Pr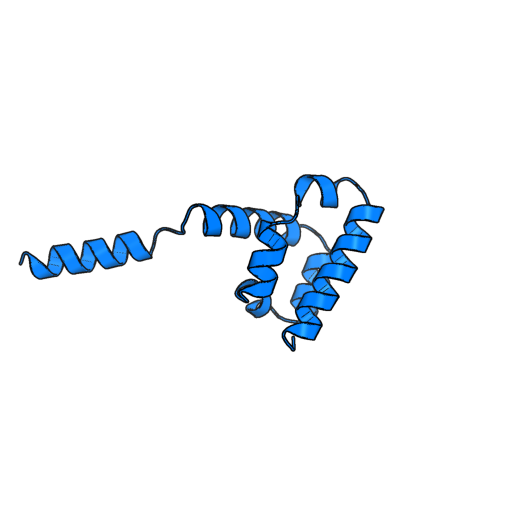otein AF-A0AAX1Q3Q8-F1 (afdb_monomer)

pLDDT: mean 88.91, std 15.41, range [49.53, 98.25]

Foldseek 3Di:
DVVVVVVVVVVVVVPDDDPLRVQLVVLVVVLVVDPVSVVVCVVLPDCCSVDPQLSVLSSPDPSVVCVVDPVSVVVSSVVSVVSCVVVPD

Organism: NCBI:txid135735

Sequence (89 aa):
MANLLFSILEGVLTSVPSRRSKLINTKFKRLKKEKWFQEIVNRYGTIFQANTEVRNFIERTNIEEVLKDPLQTELFQLQLEKVLVKENF

Solvent-accessible surface area (backbone atoms only — not comparable to full-atom values): 5146 Å² total; per-residue (Å²): 115,70,69,60,55,52,54,50,50,52,54,53,59,72,66,53,71,49,74,67,54,50,54,38,52,53,51,50,58,55,46,63,73,37,68,73,47,44,52,50,36,70,72,56,45,71,66,56,74,72,34,67,67,51,42,53,52,56,58,74,49,63,61,76,60,27,77,73,34,71,70,48,37,52,54,48,51,56,51,49,51,54,52,38,53,74,72,71,91

Mean predicted aligned error: 7.22 Å

Radius of gyration: 16.68 Å; Cα contacts (8 Å, |Δi|>4): 41; chains: 1; bounding box: 52×37×24 Å

Structure (mmCIF, N/CA/C/O backbone):
data_AF-A0AAX1Q3Q8-F1
#
_entry.id   AF-A0AAX1Q3Q8-F1
#
loop_
_atom_site.group_PDB
_atom_site.id
_atom_site.type_symbol
_atom_site.label_atom_id
_atom_site.label_alt_id
_atom_site.label_comp_id
_atom_site.label_asym_id
_atom_site.label_entity_id
_atom_site.label_seq_id
_atom_site.pdbx_PDB_ins_code
_atom_site.Cartn_x
_atom_site.Cartn_y
_atom_site.Cartn_z
_atom_site.occupancy
_atom_site.B_iso_or_equiv
_atom_site.auth_seq_id
_atom_site.auth_comp_id
_atom_site.auth_asym_id
_atom_site.auth_atom_id
_atom_site.pdbx_PDB_model_num
ATOM 1 N N . MET A 1 1 ? 34.986 22.305 -13.636 1.00 49.53 1 MET A N 1
ATOM 2 C CA . MET A 1 1 ? 34.125 22.476 -12.440 1.00 49.53 1 MET A CA 1
ATOM 3 C C . MET A 1 1 ? 32.626 22.558 -12.743 1.00 49.53 1 MET A C 1
ATOM 5 O O . MET A 1 1 ? 31.877 21.936 -12.006 1.00 49.53 1 MET A O 1
ATOM 9 N N . ALA A 1 2 ? 32.165 23.256 -13.794 1.00 55.09 2 ALA A N 1
ATOM 10 C CA . ALA A 1 2 ? 30.728 23.387 -14.104 1.00 55.09 2 ALA A CA 1
ATOM 11 C C . ALA A 1 2 ? 29.996 22.046 -14.344 1.00 55.09 2 ALA A C 1
ATOM 13 O O . ALA A 1 2 ? 28.901 21.854 -13.827 1.00 55.09 2 ALA A O 1
ATOM 14 N N . ASN A 1 3 ? 30.630 21.085 -15.030 1.00 54.50 3 ASN A N 1
ATOM 15 C CA . ASN A 1 3 ? 30.027 19.766 -15.290 1.00 54.50 3 ASN A CA 1
ATOM 16 C C . ASN A 1 3 ? 29.711 18.984 -14.005 1.00 54.50 3 ASN A C 1
ATOM 18 O O . ASN A 1 3 ? 28.707 18.289 -13.945 1.00 54.50 3 ASN A O 1
ATOM 22 N N . LEU A 1 4 ? 30.527 19.137 -12.955 1.00 55.06 4 LEU A N 1
ATOM 23 C CA . LEU A 1 4 ? 30.349 18.409 -11.696 1.00 55.06 4 LEU A CA 1
ATOM 24 C C . LEU A 1 4 ? 29.133 18.930 -10.909 1.00 55.06 4 LEU A C 1
ATOM 26 O O . LEU A 1 4 ? 28.407 18.151 -10.301 1.00 55.06 4 LEU A O 1
ATOM 30 N N . LEU A 1 5 ? 28.875 20.243 -10.972 1.00 55.88 5 LEU A N 1
ATOM 31 C CA . LEU A 1 5 ? 27.698 20.872 -10.364 1.00 55.88 5 LEU A CA 1
ATOM 32 C C . LEU A 1 5 ? 26.403 20.480 -11.086 1.00 55.88 5 LEU A C 1
ATOM 34 O O . LEU A 1 5 ? 25.408 20.202 -10.421 1.00 55.88 5 LEU A O 1
ATOM 38 N N . PHE A 1 6 ? 26.425 20.398 -12.420 1.00 55.41 6 PHE A N 1
ATOM 39 C CA . PHE A 1 6 ? 25.284 19.916 -13.205 1.00 55.41 6 PHE A CA 1
ATOM 40 C C . PHE A 1 6 ? 24.954 18.45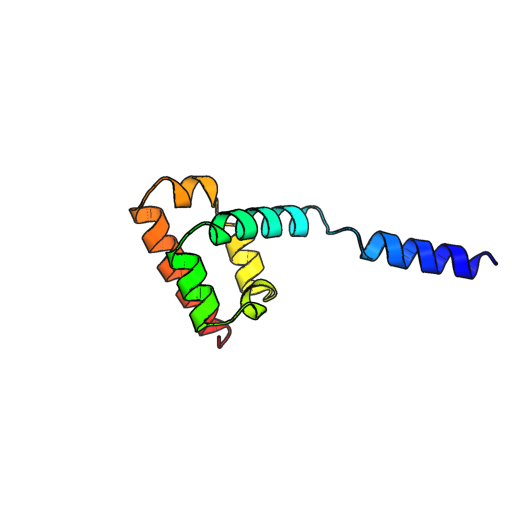0 -12.898 1.00 55.41 6 PHE A C 1
ATOM 42 O O . PHE A 1 6 ? 23.796 18.137 -12.638 1.00 55.41 6 PHE A O 1
ATOM 49 N N . SER A 1 7 ? 25.959 17.571 -12.818 1.00 59.81 7 SER A N 1
ATOM 50 C CA . SER A 1 7 ? 25.748 16.157 -12.473 1.00 59.81 7 SER A CA 1
ATOM 51 C C . SER A 1 7 ? 25.208 15.956 -11.050 1.00 59.81 7 SER A C 1
ATOM 53 O O . SER A 1 7 ? 24.371 15.085 -10.823 1.00 59.81 7 SER A O 1
ATOM 55 N N . ILE A 1 8 ? 25.636 16.778 -10.083 1.00 59.56 8 ILE A N 1
ATOM 56 C CA . ILE A 1 8 ? 25.091 16.746 -8.715 1.00 59.56 8 ILE A CA 1
ATOM 57 C C . ILE A 1 8 ? 23.640 17.246 -8.701 1.00 59.56 8 ILE A C 1
ATOM 59 O O . ILE A 1 8 ? 22.793 16.639 -8.050 1.00 59.56 8 ILE A O 1
ATOM 63 N N . LEU A 1 9 ? 23.323 18.310 -9.444 1.00 56.59 9 LEU A N 1
ATOM 64 C CA . LEU A 1 9 ? 21.956 18.828 -9.564 1.00 56.59 9 LEU A CA 1
ATOM 65 C C . LEU A 1 9 ? 21.006 17.827 -10.235 1.00 56.59 9 LEU A C 1
ATOM 67 O O . LEU A 1 9 ? 19.890 17.645 -9.750 1.00 56.59 9 LEU A O 1
ATOM 71 N N . GLU A 1 10 ? 21.439 17.122 -11.281 1.00 54.19 10 GLU A N 1
ATOM 72 C CA . GLU A 1 10 ? 20.660 16.032 -11.886 1.00 54.19 10 GLU A CA 1
A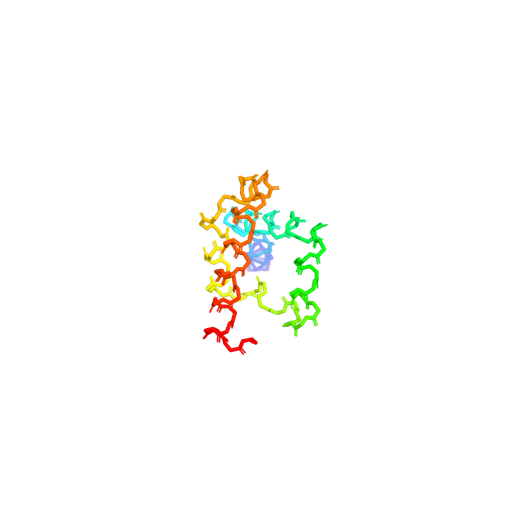TOM 73 C C . GLU A 1 10 ? 20.443 14.867 -10.908 1.00 54.19 10 GLU A C 1
ATOM 75 O O . GLU A 1 10 ? 19.324 14.359 -10.788 1.00 54.19 10 GLU A O 1
ATOM 80 N N . GLY A 1 11 ? 21.468 14.485 -10.138 1.00 58.69 11 GLY A N 1
ATOM 81 C CA . GLY A 1 11 ? 21.352 13.472 -9.082 1.00 58.69 11 GLY A CA 1
ATOM 82 C C . GLY A 1 11 ? 20.384 13.873 -7.960 1.00 58.69 11 GLY A C 1
ATOM 83 O O . GLY A 1 11 ? 19.615 13.056 -7.455 1.00 58.69 11 GLY A O 1
ATOM 84 N N . VAL A 1 12 ? 20.356 15.156 -7.594 1.00 58.62 12 VAL A N 1
ATOM 85 C CA . VAL A 1 12 ? 19.442 15.687 -6.573 1.00 58.62 12 VAL A CA 1
ATOM 86 C C . VAL A 1 12 ? 18.008 15.777 -7.102 1.00 58.62 12 VAL A C 1
ATOM 88 O O . VAL A 1 12 ? 17.079 15.382 -6.398 1.00 58.62 12 VAL A O 1
ATOM 91 N N . LEU A 1 13 ? 17.794 16.222 -8.342 1.00 54.16 13 LEU A N 1
ATOM 92 C CA . LEU A 1 13 ? 16.456 16.304 -8.943 1.00 54.16 13 LEU A CA 1
ATOM 93 C C . LEU A 1 13 ? 15.836 14.921 -9.179 1.00 54.16 13 LEU A C 1
ATOM 95 O O . LEU A 1 13 ? 14.637 14.748 -8.961 1.00 54.16 13 LEU A O 1
ATOM 99 N N . THR A 1 14 ? 16.644 13.926 -9.546 1.00 55.97 14 THR A N 1
ATOM 100 C CA . THR A 1 14 ? 16.198 12.528 -9.675 1.00 55.97 14 THR A CA 1
ATOM 101 C C . THR A 1 14 ? 15.892 11.874 -8.322 1.00 55.97 14 THR A C 1
ATOM 103 O O . THR A 1 14 ? 15.070 10.960 -8.260 1.00 55.97 14 THR A O 1
ATOM 106 N N . SER A 1 15 ? 16.472 12.371 -7.220 1.00 60.69 15 SER A N 1
ATOM 107 C CA . SER A 1 15 ? 16.196 11.876 -5.862 1.00 60.69 15 SER A CA 1
ATOM 108 C C . SER A 1 15 ? 14.854 12.342 -5.280 1.00 60.69 15 SER A C 1
ATOM 110 O O . SER A 1 15 ? 14.315 11.698 -4.375 1.00 60.69 15 SER A O 1
ATOM 112 N N . VAL A 1 16 ? 14.281 13.444 -5.785 1.00 66.50 16 VAL A N 1
ATOM 113 C CA . VAL A 1 16 ? 13.009 13.974 -5.281 1.00 66.50 16 VAL A CA 1
ATOM 114 C C . VAL A 1 16 ? 11.861 13.175 -5.895 1.00 66.50 16 VAL A C 1
ATOM 116 O O . VAL A 1 16 ? 11.630 13.254 -7.102 1.00 66.50 16 VAL A O 1
ATOM 119 N N . PRO A 1 17 ? 11.060 12.449 -5.091 1.00 72.38 17 PRO A N 1
ATOM 120 C CA . PRO A 1 17 ? 9.944 11.701 -5.641 1.00 72.38 17 PRO A CA 1
ATOM 121 C C . PRO A 1 17 ? 8.960 12.667 -6.302 1.00 72.38 17 PRO A C 1
ATOM 123 O O . PRO A 1 17 ? 8.572 13.681 -5.708 1.00 72.38 17 PRO A O 1
ATOM 126 N N . SER A 1 18 ? 8.522 12.333 -7.515 1.00 85.69 18 SER A N 1
ATOM 127 C CA . SER A 1 18 ? 7.497 13.105 -8.220 1.00 85.69 18 SER A CA 1
ATOM 128 C C . SER A 1 18 ? 6.231 13.253 -7.366 1.00 85.69 18 SER A C 1
ATOM 130 O O . SER A 1 18 ? 5.960 12.431 -6.485 1.00 85.69 18 SER A O 1
ATOM 132 N N . ARG A 1 19 ? 5.408 14.278 -7.634 1.00 90.56 19 ARG A N 1
ATOM 133 C CA . ARG A 1 19 ? 4.115 14.465 -6.939 1.00 90.56 19 ARG A CA 1
ATOM 134 C C . ARG A 1 19 ? 3.269 13.186 -6.972 1.00 90.56 19 ARG A C 1
ATOM 136 O O . ARG A 1 19 ? 2.747 12.766 -5.943 1.00 90.56 19 ARG A O 1
ATOM 143 N N . ARG A 1 20 ? 3.239 12.528 -8.134 1.00 91.25 20 ARG A N 1
ATOM 144 C CA . ARG A 1 20 ? 2.619 11.218 -8.353 1.00 91.25 20 ARG A CA 1
ATOM 145 C C . ARG A 1 20 ? 3.180 10.143 -7.419 1.00 91.25 20 ARG A C 1
ATOM 147 O O . ARG A 1 20 ? 2.427 9.477 -6.717 1.00 91.25 20 ARG A O 1
ATOM 154 N N . SER A 1 21 ? 4.505 10.007 -7.351 1.00 92.31 21 SER A N 1
ATOM 155 C CA . SER A 1 21 ? 5.148 9.029 -6.467 1.00 92.31 21 SER A CA 1
ATOM 156 C C . SER A 1 21 ? 4.859 9.309 -4.988 1.00 92.31 21 SER A C 1
ATOM 158 O O . SER A 1 21 ? 4.537 8.386 -4.241 1.00 92.31 21 SER A O 1
ATOM 160 N N . LYS A 1 22 ? 4.879 10.583 -4.565 1.00 94.69 22 LYS A N 1
ATOM 161 C CA . LYS A 1 22 ? 4.511 10.987 -3.196 1.00 94.69 22 LYS A CA 1
ATOM 162 C C . LYS A 1 22 ? 3.071 10.595 -2.856 1.00 94.69 22 LYS A C 1
ATOM 164 O O . LYS A 1 22 ? 2.847 10.045 -1.780 1.00 94.69 22 LYS A O 1
ATOM 169 N N . LEU A 1 23 ? 2.120 10.829 -3.764 1.00 95.69 23 LEU A N 1
ATOM 170 C CA . LEU A 1 23 ? 0.715 10.448 -3.584 1.00 95.69 23 LEU A CA 1
ATOM 171 C C . LEU A 1 23 ? 0.566 8.933 -3.381 1.00 95.69 23 LEU A C 1
ATOM 173 O O . LEU A 1 23 ? -0.005 8.495 -2.382 1.00 95.69 23 LEU A O 1
ATOM 177 N N . ILE A 1 24 ? 1.126 8.138 -4.295 1.00 96.62 24 ILE A N 1
ATOM 178 C CA . ILE A 1 24 ? 1.061 6.671 -4.250 1.00 96.62 24 ILE A CA 1
ATOM 179 C C . ILE A 1 24 ? 1.722 6.136 -2.972 1.00 96.62 24 ILE A C 1
ATOM 181 O O . ILE A 1 24 ? 1.155 5.296 -2.277 1.00 96.62 24 ILE A O 1
ATOM 185 N N . ASN A 1 25 ? 2.890 6.664 -2.602 1.00 95.62 25 ASN A N 1
ATOM 186 C CA . ASN A 1 25 ? 3.596 6.229 -1.399 1.00 95.62 25 ASN A CA 1
ATOM 187 C C . ASN A 1 25 ? 2.813 6.564 -0.121 1.00 95.62 25 ASN A C 1
ATOM 189 O O . ASN A 1 25 ? 2.813 5.768 0.815 1.00 95.62 25 ASN A O 1
ATOM 193 N N . THR A 1 26 ? 2.112 7.701 -0.067 1.00 97.12 26 THR A N 1
ATOM 194 C CA . THR A 1 26 ? 1.211 8.029 1.051 1.00 97.12 26 THR A CA 1
ATOM 195 C C . THR A 1 26 ? 0.044 7.048 1.142 1.00 97.12 26 THR A C 1
ATOM 197 O O . THR A 1 26 ? -0.287 6.596 2.238 1.00 97.12 26 THR A O 1
ATOM 200 N N . LYS A 1 27 ? -0.538 6.651 0.004 1.00 98.12 27 LYS A N 1
ATOM 201 C CA . LYS A 1 27 ? -1.587 5.623 -0.049 1.00 98.12 27 LYS A CA 1
ATOM 202 C C . LYS A 1 27 ? -1.083 4.272 0.465 1.00 98.12 27 LYS A C 1
ATOM 204 O O . LYS A 1 27 ? -1.691 3.707 1.370 1.00 98.12 27 LYS A O 1
ATOM 209 N N . PHE A 1 28 ? 0.084 3.814 0.008 1.00 97.88 28 PHE A N 1
ATOM 210 C CA . PHE A 1 28 ? 0.713 2.602 0.546 1.00 97.88 28 PHE A CA 1
ATOM 211 C C . PHE A 1 28 ? 1.022 2.700 2.042 1.00 97.88 28 PHE A C 1
ATOM 213 O O . PHE A 1 28 ? 0.827 1.729 2.765 1.00 97.88 28 PHE A O 1
ATOM 220 N N . LYS A 1 29 ? 1.479 3.857 2.541 1.00 97.12 29 LYS A N 1
ATOM 221 C CA . LYS A 1 29 ? 1.715 4.057 3.983 1.00 97.12 29 LYS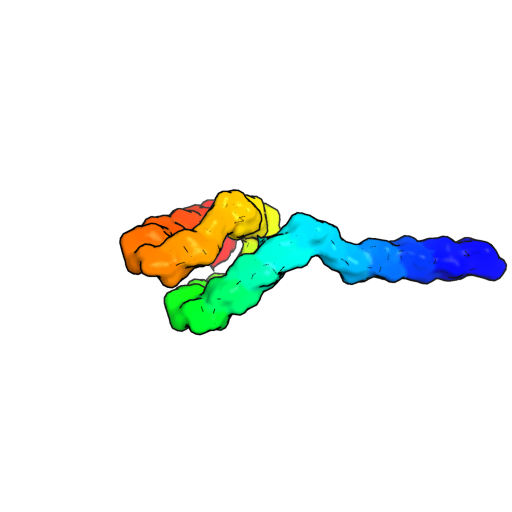 A CA 1
ATOM 222 C C . LYS A 1 29 ? 0.444 3.881 4.814 1.00 97.12 29 LYS A C 1
ATOM 224 O O . LYS A 1 29 ? 0.547 3.433 5.950 1.00 97.12 29 LYS A O 1
ATOM 229 N N . ARG A 1 30 ? -0.728 4.239 4.278 1.00 97.62 30 ARG A N 1
ATOM 230 C CA . ARG A 1 30 ? -2.016 3.990 4.942 1.00 97.62 30 ARG A CA 1
ATOM 231 C C . ARG A 1 30 ? -2.375 2.514 4.912 1.00 97.62 30 ARG A C 1
ATOM 233 O O . ARG A 1 30 ? -2.600 1.954 5.971 1.00 97.62 30 ARG A O 1
ATOM 240 N N . LEU A 1 31 ? -2.306 1.885 3.738 1.00 98.06 31 LEU A N 1
ATOM 241 C CA . LEU A 1 31 ? -2.561 0.450 3.582 1.00 98.06 31 LEU A CA 1
ATOM 242 C C . LEU A 1 31 ? -1.683 -0.398 4.511 1.00 98.06 31 LEU A C 1
ATOM 244 O O . LEU A 1 31 ? -2.172 -1.315 5.148 1.00 98.06 31 LEU A O 1
ATOM 248 N N . LYS A 1 32 ? -0.410 -0.031 4.695 1.00 97.00 32 LYS A N 1
ATOM 249 C CA . LYS A 1 32 ? 0.508 -0.704 5.631 1.00 97.00 32 LYS A CA 1
ATOM 250 C C . LYS A 1 32 ? 0.061 -0.687 7.098 1.00 97.00 32 LYS A C 1
ATOM 252 O O . LYS A 1 32 ? 0.643 -1.415 7.892 1.00 97.00 32 LYS A O 1
ATOM 257 N N . LYS A 1 33 ? -0.916 0.123 7.493 1.00 97.25 33 LYS A N 1
ATOM 258 C CA . LYS A 1 33 ? -1.465 0.075 8.855 1.00 97.25 33 LYS A CA 1
ATOM 259 C C . LYS A 1 33 ? -2.505 -1.034 9.021 1.00 97.25 33 LYS A C 1
ATOM 261 O O . LYS A 1 33 ? -2.775 -1.434 10.148 1.00 97.25 33 LYS A O 1
ATOM 266 N N . GLU A 1 34 ? -3.042 -1.542 7.917 1.00 97.81 34 GLU A N 1
ATOM 267 C CA . GLU A 1 34 ? -4.089 -2.551 7.911 1.00 97.81 34 GLU A CA 1
ATOM 268 C C . GLU A 1 34 ? -3.514 -3.965 8.009 1.00 97.81 34 GLU A C 1
ATOM 270 O O . GLU A 1 34 ? -2.586 -4.325 7.279 1.00 97.81 34 GLU A O 1
ATOM 275 N N . LYS A 1 35 ? -4.105 -4.797 8.877 1.00 97.69 35 LYS A N 1
ATOM 276 C CA . LYS A 1 35 ? -3.665 -6.190 9.078 1.00 97.69 35 LYS A CA 1
ATOM 277 C C . LYS A 1 35 ? -3.744 -7.015 7.790 1.00 97.69 35 LYS A C 1
ATOM 279 O O . LYS A 1 35 ? -2.761 -7.648 7.423 1.00 97.69 35 LYS A O 1
ATOM 284 N N . TRP A 1 36 ? -4.857 -6.925 7.063 1.00 97.06 36 TRP A N 1
ATOM 285 C CA . TRP A 1 36 ? -5.056 -7.654 5.804 1.00 97.06 36 TRP A CA 1
ATOM 286 C C . TRP A 1 36 ? -4.012 -7.277 4.739 1.00 97.06 36 TRP A C 1
ATOM 288 O O . TRP A 1 36 ? -3.569 -8.115 3.960 1.00 97.06 36 TRP A O 1
ATOM 298 N N . PHE A 1 37 ? -3.548 -6.023 4.711 1.00 98.06 37 PHE A N 1
ATOM 299 C CA . PHE A 1 37 ? -2.520 -5.615 3.755 1.00 98.06 37 PHE A CA 1
ATOM 300 C C . PHE A 1 37 ? -1.143 -6.153 4.155 1.00 98.06 37 PHE A C 1
ATOM 302 O O . PHE A 1 37 ? -0.348 -6.512 3.290 1.00 98.06 37 PHE A O 1
ATOM 309 N N . GLN A 1 38 ? -0.854 -6.244 5.458 1.00 98.06 38 GLN A N 1
ATOM 310 C CA . GLN A 1 38 ? 0.357 -6.912 5.944 1.00 98.06 38 GLN A CA 1
ATOM 311 C C . GLN A 1 38 ? 0.362 -8.402 5.582 1.00 98.06 38 GLN A C 1
ATOM 313 O O . GLN A 1 38 ? 1.406 -8.927 5.211 1.00 98.06 38 GLN A O 1
ATOM 318 N N . GLU A 1 39 ? -0.792 -9.069 5.603 1.00 97.19 39 GLU A N 1
ATOM 319 C CA . GLU A 1 39 ? -0.923 -10.459 5.144 1.00 97.19 39 GLU A CA 1
ATOM 320 C C . GLU A 1 39 ? -0.611 -10.604 3.646 1.00 97.19 39 GLU A C 1
ATOM 322 O O . GLU A 1 39 ? 0.133 -11.507 3.263 1.00 97.19 39 GLU A O 1
ATOM 327 N N . ILE A 1 40 ? -1.082 -9.673 2.807 1.00 96.44 40 ILE A N 1
ATOM 328 C CA . ILE A 1 40 ? -0.714 -9.612 1.381 1.00 96.44 40 ILE A CA 1
ATOM 329 C C . ILE A 1 40 ? 0.801 -9.423 1.219 1.00 96.44 40 ILE A C 1
ATOM 331 O O . ILE A 1 40 ? 1.432 -10.130 0.435 1.00 96.44 40 ILE A O 1
ATOM 335 N N . VAL A 1 41 ? 1.412 -8.506 1.977 1.00 96.44 41 VAL A N 1
ATOM 336 C CA . VAL A 1 41 ? 2.869 -8.275 1.937 1.00 96.44 41 VAL A CA 1
ATOM 337 C C . VAL A 1 41 ? 3.657 -9.505 2.382 1.00 96.44 41 VAL A C 1
ATOM 339 O O . VAL A 1 41 ? 4.690 -9.805 1.790 1.00 96.44 41 VAL A O 1
ATOM 342 N N . ASN A 1 42 ? 3.175 -10.240 3.379 1.00 96.31 42 ASN A N 1
ATOM 343 C CA . ASN A 1 42 ? 3.815 -11.476 3.818 1.00 96.31 42 ASN A CA 1
ATOM 344 C C . ASN A 1 42 ? 3.720 -12.582 2.759 1.00 96.31 42 ASN A C 1
ATOM 346 O O . ASN A 1 42 ? 4.652 -13.371 2.630 1.00 96.31 42 ASN A O 1
ATOM 350 N N . ARG A 1 43 ? 2.623 -12.632 1.991 1.00 94.88 43 ARG A N 1
ATOM 351 C CA . ARG A 1 43 ? 2.412 -13.632 0.934 1.00 94.88 43 ARG A CA 1
ATOM 352 C C . ARG A 1 43 ? 3.248 -13.353 -0.318 1.00 94.88 43 ARG A C 1
ATOM 354 O O . ARG A 1 43 ? 3.903 -14.258 -0.816 1.00 94.88 43 ARG A O 1
ATOM 361 N N . TYR A 1 44 ? 3.227 -12.114 -0.806 1.00 93.62 44 TYR A N 1
ATOM 362 C CA . TYR A 1 44 ? 3.802 -11.733 -2.107 1.00 93.62 44 TYR A CA 1
ATOM 363 C C . TYR A 1 44 ? 5.139 -10.977 -1.999 1.00 93.62 44 TYR A C 1
ATOM 365 O O . TYR A 1 44 ? 5.730 -10.566 -2.999 1.00 93.62 44 TYR A O 1
ATOM 373 N N . GLY A 1 45 ? 5.620 -10.729 -0.779 1.00 94.12 45 GLY A N 1
ATOM 374 C CA . GLY A 1 45 ? 6.764 -9.860 -0.522 1.00 94.12 45 GLY A CA 1
ATOM 375 C C . GLY A 1 45 ? 6.444 -8.374 -0.723 1.00 94.12 45 GLY A C 1
ATOM 376 O O . GLY A 1 45 ? 5.303 -7.954 -0.892 1.00 94.12 45 GLY A O 1
ATOM 377 N N . THR A 1 46 ? 7.470 -7.522 -0.691 1.00 94.88 46 THR A N 1
ATOM 378 C CA . THR A 1 46 ? 7.300 -6.061 -0.831 1.00 94.88 46 THR A CA 1
ATOM 379 C C . THR A 1 46 ? 7.465 -5.560 -2.263 1.00 94.88 46 THR A C 1
ATOM 381 O O . THR A 1 46 ? 7.085 -4.424 -2.559 1.00 94.88 46 THR A O 1
ATOM 384 N N . ILE A 1 47 ? 8.016 -6.388 -3.154 1.00 95.62 47 ILE A N 1
ATOM 385 C CA . ILE A 1 47 ? 8.456 -5.968 -4.487 1.00 95.62 47 ILE A CA 1
ATOM 386 C C . ILE A 1 47 ? 7.283 -5.554 -5.391 1.00 95.62 47 ILE A C 1
ATOM 388 O O . ILE A 1 47 ? 7.425 -4.628 -6.189 1.00 95.62 47 ILE A O 1
ATOM 392 N N . PHE A 1 48 ? 6.089 -6.124 -5.185 1.00 96.44 48 PHE A N 1
ATOM 393 C CA . PHE A 1 48 ? 4.881 -5.74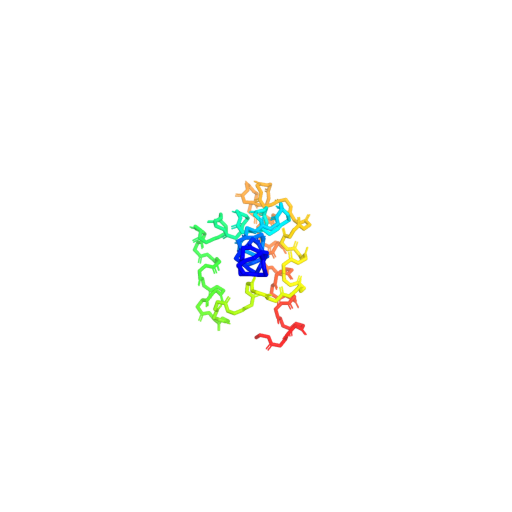6 -5.926 1.00 96.44 48 PHE A CA 1
ATOM 394 C C . PHE A 1 48 ? 4.510 -4.262 -5.753 1.00 96.44 48 PHE A C 1
ATOM 396 O O . PHE A 1 48 ? 3.896 -3.665 -6.631 1.00 96.44 48 PHE A O 1
ATOM 403 N N . GLN A 1 49 ? 4.918 -3.609 -4.658 1.00 96.12 49 GLN A N 1
ATOM 404 C CA . GLN A 1 49 ? 4.643 -2.181 -4.427 1.00 96.12 49 GLN A CA 1
ATOM 405 C C . GLN A 1 49 ? 5.415 -1.266 -5.397 1.00 96.12 49 GLN A C 1
ATOM 407 O O . GLN A 1 49 ? 5.083 -0.082 -5.551 1.00 96.12 49 GLN A O 1
ATOM 412 N N . ALA A 1 50 ? 6.457 -1.801 -6.042 1.00 94.25 50 ALA A N 1
ATOM 413 C CA . ALA A 1 50 ? 7.207 -1.137 -7.100 1.00 94.25 50 ALA A CA 1
ATOM 414 C C . ALA A 1 50 ? 6.645 -1.426 -8.505 1.00 94.25 50 ALA A C 1
ATOM 416 O O . ALA A 1 50 ? 6.972 -0.686 -9.430 1.00 94.25 50 ALA A O 1
ATOM 417 N N . ASN A 1 51 ? 5.784 -2.440 -8.668 1.00 96.81 51 ASN A N 1
ATOM 418 C CA . ASN A 1 51 ? 5.202 -2.800 -9.961 1.00 96.81 51 ASN A CA 1
ATOM 419 C C . ASN A 1 51 ? 4.313 -1.669 -10.512 1.00 96.81 51 ASN A C 1
ATOM 421 O O . ASN A 1 51 ? 3.520 -1.062 -9.788 1.00 96.81 51 ASN A O 1
ATOM 425 N N . THR A 1 52 ? 4.449 -1.386 -11.808 1.00 95.94 52 THR A N 1
ATOM 426 C CA . THR A 1 52 ? 3.760 -0.277 -12.479 1.00 95.94 52 THR A CA 1
ATOM 427 C C . THR A 1 52 ? 2.240 -0.413 -12.431 1.00 95.94 52 THR A C 1
ATOM 429 O O . THR A 1 52 ? 1.566 0.566 -12.112 1.00 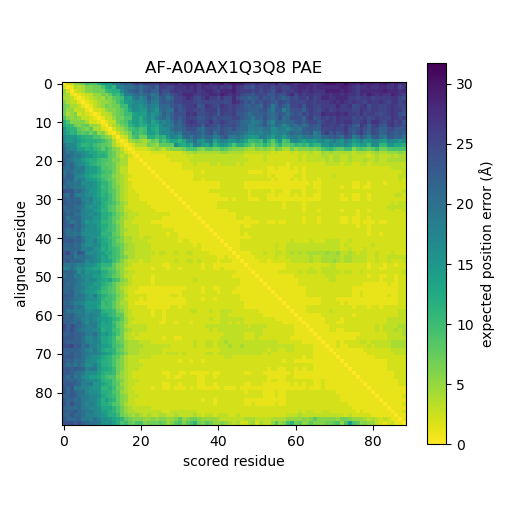95.94 52 THR A O 1
ATOM 432 N N . GLU A 1 53 ? 1.692 -1.602 -12.681 1.00 97.62 53 GLU A N 1
ATOM 433 C CA . GLU A 1 53 ? 0.246 -1.834 -12.708 1.00 97.62 53 GLU A CA 1
ATOM 434 C C . GLU A 1 53 ? -0.371 -1.754 -11.313 1.00 97.62 53 GLU A C 1
ATOM 436 O O . GLU A 1 53 ? -1.386 -1.080 -11.126 1.00 97.62 53 GLU A O 1
ATOM 441 N N . VAL A 1 54 ? 0.294 -2.315 -10.300 1.00 97.81 54 VAL A N 1
ATOM 442 C CA . VAL A 1 54 ? -0.108 -2.126 -8.898 1.00 97.81 54 VAL A CA 1
ATOM 443 C C . VAL A 1 54 ? -0.109 -0.637 -8.551 1.00 97.81 54 VAL A C 1
ATOM 445 O O . VAL A 1 54 ? -1.070 -0.122 -7.981 1.00 97.81 54 VAL A O 1
ATOM 448 N N . ARG A 1 55 ? 0.949 0.097 -8.905 1.00 97.94 55 ARG A N 1
ATOM 449 C CA . ARG A 1 55 ? 1.050 1.535 -8.612 1.00 97.94 55 ARG A CA 1
ATOM 450 C C . ARG A 1 55 ? -0.030 2.345 -9.329 1.00 97.94 55 ARG A C 1
ATOM 452 O O . ARG A 1 55 ? -0.591 3.249 -8.712 1.00 97.94 55 ARG A O 1
ATOM 459 N N . ASN A 1 56 ? -0.347 2.006 -10.578 1.00 97.81 56 ASN A N 1
ATOM 460 C CA . ASN A 1 56 ? -1.440 2.605 -11.346 1.00 97.81 56 ASN A CA 1
ATOM 461 C C . ASN A 1 56 ? -2.799 2.345 -10.679 1.00 97.81 56 ASN A C 1
ATOM 463 O O . ASN A 1 56 ? -3.614 3.261 -10.563 1.00 97.81 56 ASN A O 1
ATOM 467 N N . PHE A 1 57 ? -3.033 1.118 -10.207 1.00 98.12 57 PHE A N 1
ATOM 468 C CA . PHE A 1 57 ? -4.238 0.755 -9.467 1.00 98.12 57 PHE A CA 1
ATOM 469 C C . PHE A 1 57 ? -4.365 1.580 -8.177 1.00 98.12 57 PHE A C 1
ATOM 471 O O . PHE A 1 57 ? -5.349 2.294 -7.997 1.00 98.12 57 PHE A O 1
ATOM 478 N N . ILE A 1 58 ? -3.324 1.601 -7.336 1.00 98.06 58 ILE A N 1
ATOM 479 C CA . ILE A 1 58 ? -3.307 2.389 -6.092 1.00 98.06 58 ILE A CA 1
ATOM 480 C C . ILE A 1 58 ? -3.502 3.886 -6.349 1.00 98.06 58 ILE A C 1
ATOM 482 O O . ILE A 1 58 ? -4.187 4.573 -5.587 1.00 98.06 58 ILE A O 1
ATOM 486 N N . GLU A 1 59 ? -2.903 4.423 -7.408 1.00 97.06 59 GLU A N 1
ATOM 487 C CA . GLU A 1 59 ? -3.064 5.828 -7.769 1.00 97.06 59 GLU A CA 1
ATOM 488 C C . GLU A 1 59 ? -4.524 6.192 -8.042 1.00 97.06 59 GLU A C 1
ATOM 490 O O . GLU A 1 59 ? -4.977 7.227 -7.551 1.00 97.06 59 GLU A O 1
ATOM 495 N N . ARG A 1 60 ? -5.258 5.346 -8.772 1.00 97.12 60 ARG A N 1
ATOM 496 C CA . ARG A 1 60 ? -6.650 5.602 -9.171 1.00 97.12 60 ARG A CA 1
ATOM 497 C C . ARG A 1 60 ? -7.646 5.381 -8.033 1.00 97.12 60 ARG A C 1
ATOM 499 O O . ARG A 1 60 ? -8.700 6.006 -8.032 1.00 97.12 60 ARG A O 1
ATOM 506 N N . THR A 1 61 ? -7.310 4.558 -7.043 1.00 97.12 61 THR A N 1
ATOM 507 C CA . THR A 1 61 ? -8.230 4.235 -5.945 1.00 97.12 61 THR A CA 1
ATOM 508 C C . THR A 1 61 ? -8.266 5.310 -4.860 1.00 97.12 61 THR A C 1
ATOM 510 O O . THR A 1 61 ? -7.222 5.733 -4.348 1.00 97.12 61 THR A O 1
ATOM 513 N N . ASN A 1 62 ? -9.464 5.702 -4.417 1.00 96.62 62 ASN A N 1
ATOM 514 C CA . ASN A 1 62 ? -9.632 6.515 -3.215 1.00 96.62 62 ASN A CA 1
ATOM 515 C C . ASN A 1 62 ? -9.494 5.668 -1.935 1.00 96.62 62 ASN A C 1
ATOM 517 O O . ASN A 1 62 ? -10.472 5.209 -1.354 1.00 96.62 62 ASN A O 1
ATOM 521 N N . ILE A 1 63 ? -8.253 5.471 -1.482 1.00 97.31 63 ILE A N 1
ATOM 522 C CA . ILE A 1 63 ? -7.949 4.658 -0.292 1.00 97.31 63 ILE A CA 1
ATOM 523 C C . ILE A 1 63 ? -8.642 5.181 0.976 1.00 97.31 63 ILE A C 1
ATOM 525 O O . ILE A 1 63 ? -8.935 4.399 1.869 1.00 97.31 63 ILE A O 1
ATOM 529 N N . GLU A 1 64 ? -8.923 6.483 1.077 1.00 94.56 64 GLU A N 1
ATOM 530 C CA . GLU A 1 64 ? -9.611 7.025 2.259 1.00 94.56 64 GLU A CA 1
ATOM 531 C C . GLU A 1 64 ? -11.065 6.576 2.353 1.00 94.56 64 GLU A C 1
ATOM 533 O O . GLU A 1 64 ? -11.557 6.376 3.457 1.00 94.56 64 GLU A O 1
ATOM 538 N N . GLU A 1 65 ? -11.748 6.440 1.219 1.00 95.75 65 GLU A N 1
ATOM 539 C CA . GLU A 1 65 ? -13.125 5.944 1.167 1.00 95.75 65 GLU A CA 1
ATOM 540 C C . GLU A 1 65 ? -13.163 4.430 1.323 1.00 95.75 65 GLU A C 1
ATOM 542 O O . GLU A 1 65 ? -13.948 3.927 2.120 1.00 95.75 65 GLU A O 1
ATOM 547 N N . VAL A 1 66 ? -12.252 3.721 0.646 1.00 96.88 66 VAL A N 1
ATOM 548 C CA . VAL A 1 66 ? -12.133 2.260 0.755 1.00 96.88 66 VAL A CA 1
ATOM 549 C C . VAL A 1 66 ? -12.006 1.834 2.213 1.00 96.88 66 VAL A C 1
ATOM 551 O O . VAL A 1 66 ? -12.768 0.991 2.663 1.00 96.88 66 VAL A O 1
ATOM 554 N N . LEU A 1 67 ? -11.096 2.454 2.970 1.00 96.38 67 LEU A N 1
ATOM 555 C CA . LEU A 1 67 ? -10.826 2.067 4.359 1.00 96.38 67 LEU A CA 1
ATOM 556 C C . LEU A 1 67 ? -11.933 2.463 5.354 1.00 96.38 67 LEU A C 1
ATOM 558 O O . LEU A 1 67 ? -11.861 2.072 6.516 1.00 96.38 67 LEU A O 1
ATOM 562 N N . LYS A 1 68 ? -12.937 3.247 4.941 1.00 96.50 68 LYS A N 1
ATOM 563 C CA . LYS A 1 68 ? -14.081 3.616 5.795 1.00 96.50 68 LYS A CA 1
ATOM 564 C C . LYS A 1 68 ? -15.248 2.636 5.687 1.00 96.50 68 LYS A C 1
ATOM 566 O O . LYS A 1 68 ? -16.083 2.619 6.586 1.00 96.50 68 LYS A O 1
ATOM 571 N N . ASP A 1 69 ? -15.312 1.851 4.615 1.00 96.31 69 ASP A N 1
ATOM 572 C CA . ASP A 1 69 ? -16.412 0.930 4.331 1.00 96.31 69 ASP A CA 1
ATOM 573 C C . ASP A 1 69 ? -15.874 -0.510 4.184 1.00 96.31 69 ASP A C 1
ATOM 575 O O . ASP A 1 69 ? -15.072 -0.781 3.283 1.00 96.31 69 ASP A O 1
ATOM 579 N N . PRO A 1 70 ? -16.307 -1.455 5.041 1.00 95.88 70 PRO A N 1
ATOM 580 C CA . PRO A 1 70 ? -15.886 -2.851 4.964 1.00 95.88 70 PRO A CA 1
ATOM 581 C C . PRO A 1 70 ? -16.147 -3.518 3.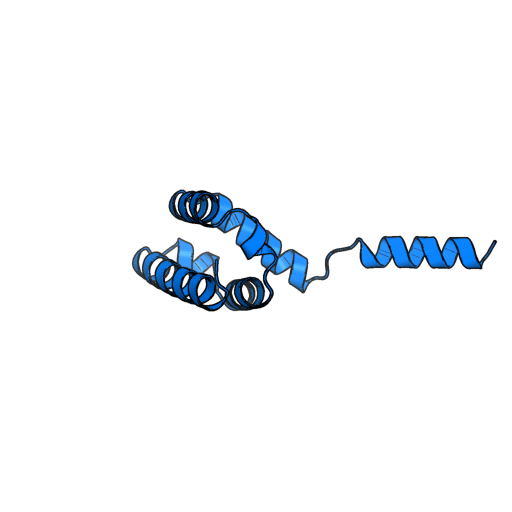606 1.00 95.88 70 PRO A C 1
ATOM 583 O O . PRO A 1 70 ? -15.289 -4.260 3.132 1.00 95.88 70 PRO A O 1
ATOM 586 N N . LEU A 1 71 ? -17.278 -3.232 2.952 1.00 97.00 71 LEU A N 1
ATOM 587 C CA . LEU A 1 71 ? -17.613 -3.815 1.647 1.00 97.00 71 LEU A CA 1
ATOM 588 C C . LEU A 1 71 ? -16.692 -3.268 0.554 1.00 97.00 71 LEU A C 1
ATOM 590 O O . LEU A 1 71 ? -16.208 -4.014 -0.296 1.00 97.00 71 LEU A O 1
ATOM 594 N N . GLN A 1 72 ? -16.393 -1.968 0.594 1.00 97.44 72 GLN A N 1
ATOM 595 C CA . GLN A 1 72 ? -15.426 -1.364 -0.329 1.00 97.44 72 GLN A CA 1
ATOM 596 C C . GLN A 1 72 ? -14.015 -1.905 -0.089 1.00 97.44 72 GLN A C 1
ATOM 598 O O . GLN A 1 72 ? -13.272 -2.137 -1.042 1.00 97.44 72 GLN A O 1
ATOM 603 N N . THR A 1 73 ? -13.650 -2.138 1.173 1.00 97.94 73 THR A N 1
ATOM 604 C CA . THR A 1 73 ? -12.379 -2.766 1.546 1.00 97.94 73 THR A CA 1
ATOM 605 C C . THR A 1 73 ? -12.269 -4.183 0.984 1.00 97.94 73 THR A C 1
ATOM 607 O O . THR A 1 73 ? -11.245 -4.511 0.387 1.00 97.94 73 THR A O 1
ATOM 610 N N . GLU A 1 74 ? -13.307 -5.006 1.108 1.00 97.69 74 GLU A N 1
ATOM 611 C CA . GLU A 1 74 ? -13.323 -6.363 0.551 1.00 97.69 74 GLU A CA 1
ATOM 612 C C . GLU A 1 74 ? -13.207 -6.353 -0.982 1.00 97.69 74 GLU A C 1
ATOM 614 O O . GLU A 1 74 ? -12.354 -7.034 -1.556 1.00 97.69 74 GLU A O 1
ATOM 619 N N . LEU A 1 75 ? -13.992 -5.510 -1.662 1.00 97.88 75 LEU A N 1
ATOM 620 C CA . LEU A 1 75 ? -13.911 -5.354 -3.117 1.00 97.88 75 LEU A CA 1
ATOM 621 C C . LEU A 1 75 ? -12.521 -4.894 -3.566 1.00 97.88 75 LEU A C 1
ATOM 623 O O . LEU A 1 75 ? -11.984 -5.406 -4.551 1.00 97.88 75 LEU A O 1
ATOM 627 N N . PHE A 1 76 ? -11.920 -3.957 -2.833 1.00 98.25 76 PHE A N 1
ATOM 628 C CA . PHE A 1 76 ? -10.564 -3.499 -3.092 1.00 98.25 76 PHE A CA 1
ATOM 629 C C . PHE A 1 76 ? -9.541 -4.628 -2.945 1.00 98.25 76 PHE A C 1
ATOM 631 O O . PHE A 1 76 ? -8.667 -4.758 -3.801 1.00 98.25 76 PHE A O 1
ATOM 638 N N . GLN A 1 77 ? -9.643 -5.448 -1.894 1.00 97.75 77 GLN A N 1
ATOM 639 C CA . GLN A 1 77 ? -8.751 -6.591 -1.678 1.00 97.75 77 GLN A CA 1
ATOM 640 C C . GLN A 1 77 ? -8.812 -7.569 -2.852 1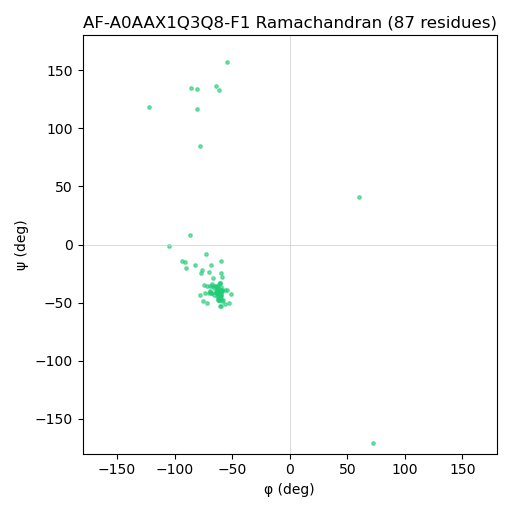.00 97.75 77 GLN A C 1
ATOM 642 O O . GLN A 1 77 ? -7.776 -7.899 -3.427 1.00 97.75 77 GLN A O 1
ATOM 647 N N . LEU A 1 78 ? -10.021 -7.945 -3.279 1.00 97.69 78 LEU A N 1
ATOM 648 C CA . LEU A 1 78 ? -10.226 -8.840 -4.420 1.00 97.69 78 LEU A CA 1
ATOM 649 C C . LEU A 1 78 ? -9.662 -8.257 -5.723 1.00 97.69 78 LEU A C 1
ATOM 651 O O . LEU A 1 78 ? -9.078 -8.974 -6.536 1.00 97.69 78 LEU A O 1
ATOM 655 N N . GLN A 1 79 ? -9.836 -6.955 -5.952 1.00 98.06 79 GLN A N 1
ATOM 656 C CA . GLN A 1 79 ? -9.276 -6.283 -7.126 1.00 98.06 79 GLN A CA 1
ATOM 657 C C . GLN A 1 79 ? -7.749 -6.224 -7.076 1.00 98.06 79 GLN A C 1
ATOM 659 O O . GLN A 1 79 ? -7.104 -6.477 -8.093 1.00 98.06 79 GLN A O 1
ATOM 664 N N . LEU A 1 80 ? -7.171 -5.934 -5.909 1.00 97.88 80 LEU A N 1
ATOM 665 C CA . LEU A 1 80 ? -5.726 -5.928 -5.720 1.00 97.88 80 LEU A CA 1
ATOM 666 C C . LEU A 1 80 ? -5.141 -7.316 -5.988 1.00 97.88 80 LEU A C 1
ATOM 668 O O . LEU A 1 80 ? -4.192 -7.420 -6.756 1.00 97.88 80 LEU A O 1
ATOM 672 N N . GLU A 1 81 ? -5.725 -8.377 -5.430 1.00 96.62 81 GLU A N 1
ATOM 673 C CA . GLU A 1 81 ? -5.269 -9.749 -5.682 1.00 96.62 81 GLU A CA 1
ATOM 674 C C . GLU A 1 81 ? -5.337 -10.115 -7.170 1.00 96.62 81 GLU A C 1
ATOM 676 O O . GLU A 1 81 ? -4.390 -10.694 -7.696 1.00 96.62 81 GLU A O 1
ATOM 681 N N . LYS A 1 82 ? -6.388 -9.703 -7.892 1.00 97.44 82 LYS A N 1
ATOM 682 C CA . LYS A 1 82 ? -6.460 -9.897 -9.352 1.00 97.44 82 LYS A CA 1
ATOM 683 C C . LYS A 1 82 ? -5.316 -9.205 -10.093 1.00 97.44 82 LYS A C 1
ATOM 685 O O . LYS A 1 82 ? -4.786 -9.773 -11.045 1.00 97.44 82 LYS A O 1
ATOM 690 N N . VAL A 1 83 ? -4.939 -7.992 -9.679 1.00 97.75 83 VAL A N 1
ATOM 691 C CA . VAL A 1 83 ? -3.784 -7.284 -10.259 1.00 97.75 83 VAL A CA 1
ATOM 692 C C . VAL A 1 83 ? -2.489 -8.030 -9.939 1.00 97.75 83 VAL A C 1
ATOM 694 O O . VAL A 1 83 ? -1.671 -8.212 -10.831 1.00 97.75 83 VAL A O 1
ATOM 697 N N . LEU A 1 84 ? -2.318 -8.504 -8.704 1.00 96.88 84 LEU A N 1
ATOM 698 C CA . LEU A 1 84 ? -1.118 -9.236 -8.288 1.00 96.88 84 LEU A CA 1
ATOM 699 C C . LEU A 1 84 ? -0.935 -10.537 -9.075 1.00 96.88 84 LEU A C 1
ATOM 701 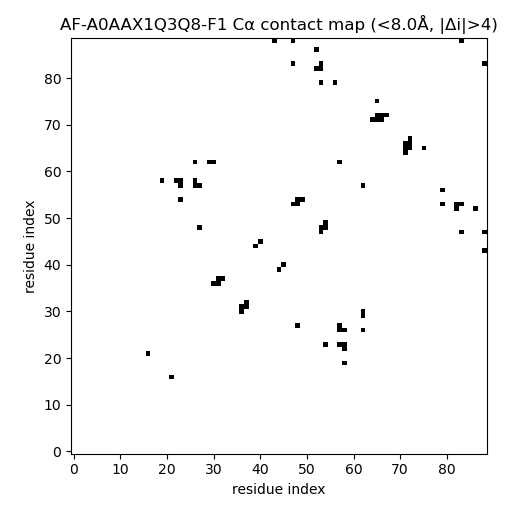O O . LEU A 1 84 ? 0.132 -10.751 -9.643 1.00 96.88 84 LEU A O 1
ATOM 705 N N . VAL A 1 85 ? -1.993 -11.342 -9.197 1.00 95.81 85 VAL A N 1
ATOM 706 C CA . VAL A 1 85 ? -1.970 -12.591 -9.975 1.00 95.81 85 VAL A CA 1
ATOM 707 C C . VAL A 1 85 ? -1.675 -12.318 -11.450 1.00 95.81 85 VAL A C 1
ATOM 709 O O . VAL A 1 85 ? -0.870 -13.021 -12.056 1.00 95.81 85 VAL A O 1
ATOM 712 N N . LYS A 1 86 ? -2.282 -11.276 -12.037 1.00 96.25 86 LYS A N 1
ATOM 713 C CA . LYS A 1 86 ? -2.022 -10.881 -13.432 1.00 96.25 86 LYS A CA 1
ATOM 714 C C . LYS A 1 86 ? -0.547 -10.531 -13.668 1.00 96.25 86 LYS A C 1
ATOM 716 O O . LYS A 1 86 ? -0.015 -10.834 -14.732 1.00 96.25 86 LYS A O 1
ATOM 721 N N . GLU A 1 87 ? 0.099 -9.906 -12.688 1.00 95.06 87 GLU A N 1
ATOM 722 C CA . GLU A 1 87 ? 1.511 -9.514 -12.746 1.00 95.06 87 GLU A CA 1
ATOM 723 C C . GLU A 1 87 ? 2.474 -10.635 -12.302 1.00 95.06 87 GLU A C 1
ATOM 725 O O . GLU A 1 87 ? 3.679 -10.401 -12.221 1.00 95.06 87 GLU A O 1
ATOM 730 N N . ASN A 1 88 ? 1.966 -11.855 -12.079 1.00 92.06 88 ASN A N 1
ATOM 731 C CA . ASN A 1 88 ? 2.715 -13.043 -11.652 1.00 92.06 88 ASN A CA 1
ATOM 732 C C . ASN A 1 88 ? 3.430 -12.885 -10.298 1.00 92.06 88 ASN A C 1
ATOM 734 O O . ASN A 1 88 ? 4.570 -13.332 -10.147 1.00 92.06 88 ASN A O 1
ATOM 738 N N . PHE A 1 89 ? 2.766 -12.245 -9.331 1.00 89.50 89 PHE A N 1
ATOM 739 C CA . PHE A 1 89 ? 3.177 -12.281 -7.925 1.00 89.50 89 PHE A CA 1
ATOM 740 C C . PHE A 1 89 ? 2.640 -13.515 -7.205 1.00 89.50 89 PHE A C 1
ATOM 742 O O . PHE A 1 89 ? 1.478 -13.905 -7.467 1.00 89.50 89 PHE A O 1
#

Secondary structure (DSSP, 8-state):
-HHHHHHHHHHHHHHSPPHHHHHHHHHHHHHTTSHHHHHHHHHH-SGGGG-HHHHHHHHHS-HHHHTT-HHHHHHHHHHHHHHHHHTT-